Protein AF-H1W0K2-F1 (afdb_monomer)

Secondary structure (DSSP, 8-state):
-EEE-TTT--EEE--TTS--S--------SSTT----HHHHHSTTGGGSGGGTT-

Sequence (55 aa):
MRLLSVKSLEVKEFSANVIPPYAILSHRWLGDDEEVILQDIELPVAKTKLGYENS

pLDDT: mean 71.6, std 8.74, range [52.03, 84.56]

Radius of gyration: 12.19 Å; Cα contacts (8 Å, |Δi|>4): 53; chains: 1; bounding box: 24×16×34 Å

Organism: Colletotrichum higginsianum (strain IMI 349063) (NCBI:txid759273)

Structure (mmCIF, N/CA/C/O backbone):
data_AF-H1W0K2-F1
#
_entry.id   AF-H1W0K2-F1
#
loop_
_atom_site.group_PDB
_atom_site.id
_atom_site.type_symbol
_atom_site.label_atom_id
_atom_site.label_alt_id
_atom_site.label_comp_id
_atom_site.label_asym_id
_atom_site.label_entity_id
_atom_site.label_seq_id
_atom_site.pdbx_PDB_ins_code
_atom_site.Cartn_x
_atom_site.Cartn_y
_atom_site.Cartn_z
_atom_site.occupancy
_atom_site.B_iso_or_equiv
_atom_site.auth_seq_id
_atom_site.auth_comp_id
_atom_site.auth_asym_id
_atom_site.auth_atom_id
_atom_site.pdbx_PDB_model_num
ATOM 1 N N . MET A 1 1 ? 0.129 -7.713 -13.931 1.00 83.19 1 MET A N 1
ATOM 2 C CA . MET A 1 1 ? 0.183 -8.032 -12.484 1.00 83.19 1 MET A CA 1
ATOM 3 C C . MET A 1 1 ? -0.251 -6.801 -11.702 1.00 83.19 1 MET A C 1
ATOM 5 O O . MET A 1 1 ? 0.033 -5.704 -12.157 1.00 83.19 1 MET A O 1
ATOM 9 N N . ARG A 1 2 ? -0.941 -6.961 -10.568 1.00 81.56 2 ARG A N 1
ATOM 10 C CA . ARG A 1 2 ? -1.312 -5.856 -9.669 1.00 81.56 2 ARG A CA 1
ATOM 11 C C . ARG A 1 2 ? -0.487 -5.959 -8.393 1.00 81.56 2 ARG A C 1
ATOM 13 O O . ARG A 1 2 ? -0.433 -7.044 -7.821 1.00 81.56 2 ARG A O 1
ATOM 20 N N . LEU A 1 3 ? 0.161 -4.873 -7.980 1.00 83.12 3 LEU A N 1
ATOM 21 C CA . LEU A 1 3 ? 0.916 -4.804 -6.726 1.00 83.12 3 LEU A CA 1
ATOM 22 C C . LEU A 1 3 ? 0.425 -3.626 -5.887 1.00 83.12 3 LEU A C 1
ATOM 24 O O . LEU A 1 3 ? 0.094 -2.571 -6.425 1.00 83.12 3 LEU A O 1
ATOM 28 N N . LEU A 1 4 ? 0.419 -3.805 -4.570 1.00 80.38 4 LEU A N 1
ATOM 29 C CA . LEU A 1 4 ? 0.109 -2.746 -3.620 1.00 80.38 4 LEU A CA 1
ATOM 30 C C . LEU A 1 4 ? 1.369 -1.932 -3.309 1.00 80.38 4 LEU A C 1
ATOM 32 O O . LEU A 1 4 ? 2.401 -2.484 -2.924 1.00 80.38 4 LEU A O 1
ATOM 36 N N . SER A 1 5 ? 1.289 -0.614 -3.469 1.00 78.25 5 SER A N 1
ATOM 37 C CA . SER A 1 5 ? 2.351 0.308 -3.066 1.00 78.25 5 SER A CA 1
ATOM 38 C C . SER A 1 5 ? 2.330 0.515 -1.552 1.00 78.25 5 SER A C 1
ATOM 40 O O . SER A 1 5 ? 1.396 1.116 -1.041 1.00 78.25 5 SER A O 1
ATOM 42 N N . VAL A 1 6 ? 3.381 0.113 -0.834 1.00 73.31 6 VAL A N 1
ATOM 43 C CA . VAL A 1 6 ? 3.451 0.281 0.635 1.00 73.31 6 VAL A CA 1
ATOM 44 C C . VAL A 1 6 ? 3.497 1.744 1.091 1.00 73.31 6 VAL A C 1
ATOM 46 O O . VAL A 1 6 ? 3.076 2.061 2.192 1.00 73.31 6 VAL A O 1
ATOM 49 N N . LYS A 1 7 ? 3.988 2.656 0.237 1.00 74.31 7 LYS A N 1
ATOM 50 C CA . LYS A 1 7 ? 4.103 4.089 0.564 1.00 74.31 7 LYS A CA 1
ATOM 51 C C . LYS A 1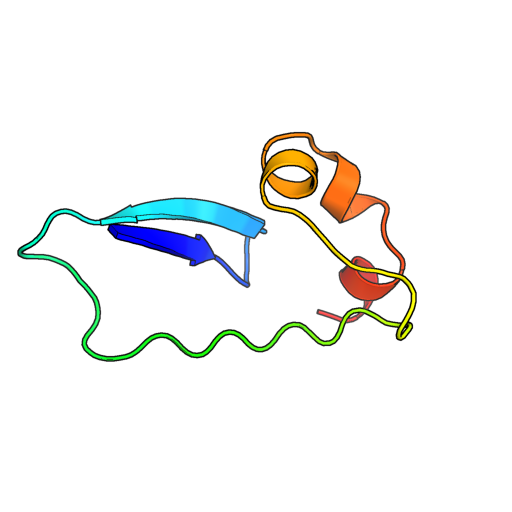 7 ? 2.807 4.867 0.359 1.00 74.31 7 LYS A C 1
ATOM 53 O O . LYS A 1 7 ? 2.609 5.885 1.007 1.00 74.31 7 LYS A O 1
ATOM 58 N N . SER A 1 8 ? 1.989 4.456 -0.610 1.00 76.81 8 SER A N 1
ATOM 59 C CA . SER A 1 8 ? 0.767 5.183 -0.985 1.00 76.81 8 SER A CA 1
ATOM 60 C C . SER A 1 8 ? -0.516 4.403 -0.715 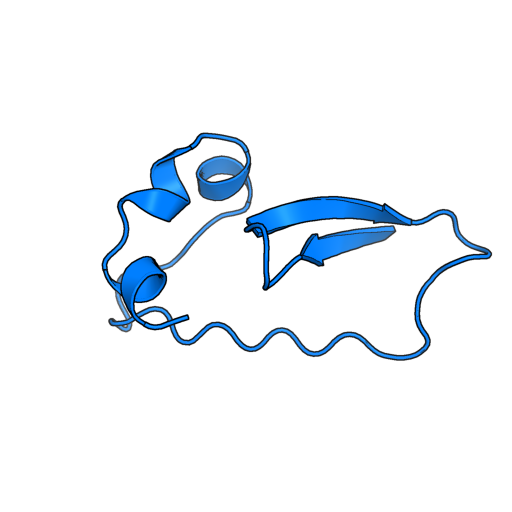1.00 76.81 8 SER A C 1
ATOM 62 O O . SER A 1 8 ? -1.588 4.993 -0.781 1.00 76.81 8 SER A O 1
ATOM 64 N N . LEU A 1 9 ? -0.415 3.102 -0.419 1.00 76.25 9 LEU A N 1
ATOM 65 C CA . LEU A 1 9 ? -1.526 2.149 -0.398 1.00 76.25 9 LEU A CA 1
ATOM 66 C C . LEU A 1 9 ? -2.414 2.250 -1.636 1.00 76.25 9 LEU A C 1
ATOM 68 O O . LEU A 1 9 ? -3.630 2.180 -1.567 1.00 76.25 9 LEU A O 1
ATOM 72 N N . GLU A 1 10 ? -1.786 2.409 -2.793 1.00 80.62 10 GLU A N 1
ATOM 73 C CA . GLU A 1 10 ? -2.478 2.394 -4.074 1.00 80.62 10 GLU A CA 1
ATOM 74 C C . GLU A 1 10 ? -2.118 1.128 -4.836 1.00 80.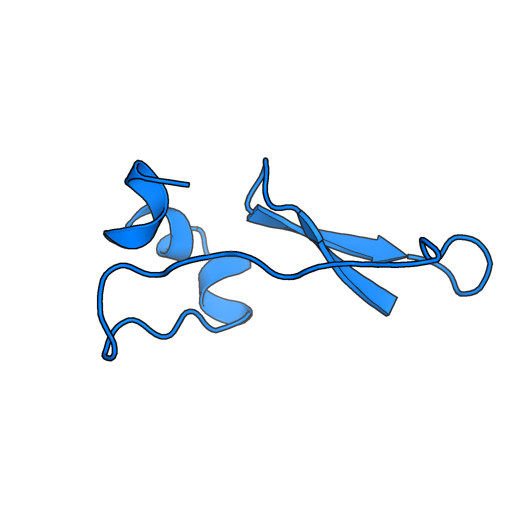62 10 GLU A C 1
ATOM 76 O O . GLU A 1 10 ? -0.964 0.676 -4.840 1.00 80.62 10 GLU A O 1
ATOM 81 N N . VAL A 1 11 ? -3.117 0.577 -5.516 1.00 83.00 11 VAL A N 1
ATOM 82 C CA . VAL A 1 11 ? -2.935 -0.547 -6.426 1.00 83.00 11 VAL A CA 1
ATOM 83 C C . VAL A 1 11 ? -2.284 -0.027 -7.701 1.00 83.00 11 VAL A C 1
ATOM 85 O O . VAL A 1 11 ? -2.818 0.849 -8.378 1.00 83.00 11 VAL A O 1
ATOM 88 N N . LYS A 1 12 ? -1.121 -0.579 -8.044 1.00 83.19 12 LYS A N 1
ATOM 89 C CA . LYS A 1 12 ? -0.430 -0.296 -9.302 1.00 83.19 12 LYS A CA 1
ATOM 90 C C . LYS A 1 12 ? -0.493 -1.497 -10.226 1.00 83.19 12 LYS A C 1
ATOM 92 O O . LYS A 1 12 ? -0.186 -2.626 -9.833 1.00 83.19 12 LYS A O 1
ATOM 97 N N . GLU A 1 13 ? -0.850 -1.233 -11.475 1.00 84.56 13 GLU A N 1
ATOM 98 C CA . GLU A 1 13 ? -0.805 -2.222 -12.542 1.00 84.56 13 GLU A CA 1
ATOM 99 C C . GLU A 1 13 ? 0.566 -2.233 -13.215 1.00 84.56 13 GLU A C 1
ATOM 101 O O . GLU A 1 13 ? 1.115 -1.202 -13.594 1.00 84.56 13 GLU A O 1
ATOM 106 N N . PHE A 1 14 ? 1.112 -3.434 -13.368 1.00 82.50 14 PHE A N 1
ATOM 107 C CA . PHE A 1 14 ? 2.370 -3.702 -14.045 1.00 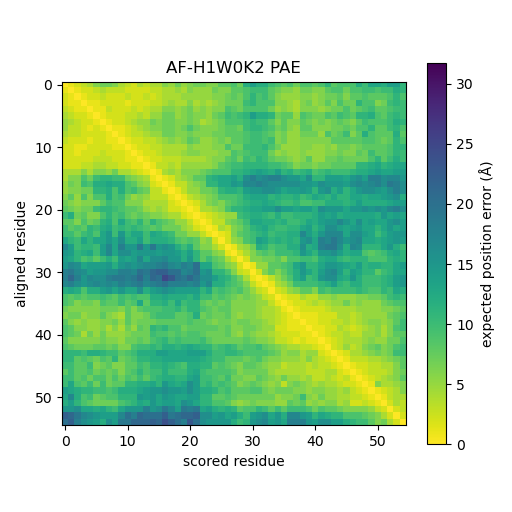82.50 14 PHE A CA 1
ATOM 108 C C . PHE A 1 14 ? 2.110 -4.578 -15.266 1.00 82.50 14 PHE A C 1
ATOM 110 O O . PHE A 1 14 ? 1.576 -5.692 -15.154 1.00 82.50 14 PHE A O 1
ATOM 117 N N . SER A 1 15 ? 2.521 -4.086 -16.431 1.00 82.19 15 SER A N 1
ATOM 118 C CA . SER A 1 15 ? 2.564 -4.853 -17.677 1.00 82.19 15 SER A CA 1
ATOM 119 C C . SER A 1 15 ? 3.548 -6.018 -17.557 1.00 82.19 15 SER A C 1
ATOM 121 O O . SER A 1 15 ? 4.524 -5.928 -16.815 1.00 82.19 15 SER A O 1
ATOM 123 N N . ALA A 1 16 ? 3.328 -7.099 -18.313 1.00 75.75 16 ALA A N 1
ATOM 124 C CA . ALA A 1 16 ? 4.121 -8.334 -18.221 1.00 75.75 16 ALA A CA 1
ATOM 125 C C . ALA A 1 16 ? 5.645 -8.121 -18.342 1.00 75.75 16 ALA A C 1
ATOM 127 O O . ALA A 1 16 ? 6.417 -8.844 -17.724 1.00 75.75 16 ALA A O 1
ATOM 128 N N . ASN A 1 17 ? 6.068 -7.084 -19.070 1.00 77.88 17 ASN A N 1
ATOM 129 C CA . ASN A 1 17 ? 7.477 -6.768 -19.317 1.00 77.88 17 ASN A CA 1
ATOM 130 C C . ASN A 1 17 ? 8.107 -5.817 -18.278 1.00 77.88 17 ASN A C 1
ATOM 132 O O . ASN A 1 17 ? 9.268 -5.452 -18.428 1.00 77.88 17 ASN A O 1
ATOM 136 N N . VAL A 1 18 ? 7.356 -5.370 -17.263 1.00 80.94 18 VAL A N 1
ATOM 137 C CA . VAL A 1 18 ? 7.798 -4.347 -16.287 1.00 80.94 18 VAL A CA 1
ATOM 138 C C . VAL A 1 18 ? 7.581 -4.820 -14.842 1.00 80.94 18 VAL A C 1
ATOM 140 O O . VAL A 1 18 ? 7.528 -4.025 -13.908 1.00 80.94 18 VAL A O 1
ATOM 143 N N . ILE A 1 19 ? 7.420 -6.128 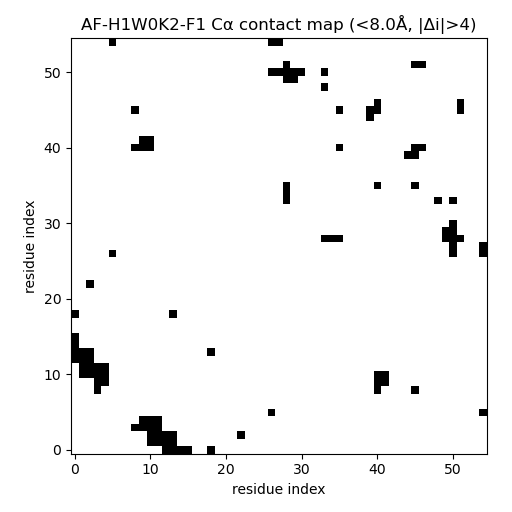-14.638 1.00 78.88 19 ILE A N 1
ATOM 144 C CA . ILE A 1 19 ? 7.201 -6.696 -13.306 1.00 78.88 19 ILE A CA 1
ATOM 145 C C . ILE A 1 19 ? 8.529 -6.656 -12.533 1.00 78.88 19 ILE A C 1
ATOM 147 O O . ILE A 1 19 ? 9.533 -7.163 -13.040 1.00 78.88 19 ILE A O 1
ATOM 151 N N . PRO A 1 20 ? 8.571 -6.071 -11.322 1.00 75.81 20 PRO A N 1
ATOM 152 C CA . PRO A 1 20 ? 9.776 -6.097 -10.509 1.00 75.81 20 PRO A CA 1
ATOM 153 C C . PRO A 1 20 ? 10.153 -7.549 -10.164 1.00 75.81 20 PRO A C 1
ATOM 155 O O . PRO A 1 20 ? 9.267 -8.359 -9.886 1.00 75.81 20 PRO A O 1
ATOM 158 N N . PRO A 1 21 ? 11.453 -7.894 -10.148 1.00 74.94 21 PRO A N 1
ATOM 159 C CA . PRO A 1 21 ? 11.910 -9.273 -9.947 1.00 74.94 21 PRO A CA 1
ATOM 160 C C . PRO A 1 21 ? 11.544 -9.845 -8.569 1.00 74.94 21 PRO A C 1
ATOM 162 O O . PRO A 1 21 ? 11.557 -11.058 -8.385 1.00 74.94 21 PRO A O 1
ATOM 165 N N . TYR A 1 22 ? 11.205 -8.986 -7.605 1.00 63.62 22 TYR A N 1
ATOM 166 C CA . TYR A 1 22 ? 10.670 -9.370 -6.306 1.00 63.62 22 TYR A CA 1
ATOM 167 C C . TYR A 1 22 ? 9.720 -8.290 -5.777 1.00 63.62 22 TYR A C 1
ATOM 169 O O . TYR A 1 22 ? 9.947 -7.092 -5.953 1.00 63.62 22 TYR A O 1
ATOM 177 N N . ALA A 1 23 ? 8.665 -8.724 -5.093 1.00 66.62 23 ALA A N 1
ATOM 178 C CA . ALA A 1 23 ? 7.784 -7.872 -4.308 1.00 66.62 23 ALA A CA 1
ATOM 179 C C . ALA A 1 23 ? 7.560 -8.557 -2.958 1.00 66.62 23 ALA A C 1
ATOM 181 O O . ALA A 1 23 ? 7.076 -9.686 -2.907 1.00 66.62 23 ALA A O 1
ATOM 182 N N . ILE A 1 24 ? 7.953 -7.893 -1.873 1.00 61.22 24 ILE A N 1
ATOM 183 C CA . ILE A 1 24 ? 7.707 -8.369 -0.512 1.00 61.22 24 ILE A CA 1
ATOM 184 C C . ILE A 1 24 ? 6.515 -7.582 0.020 1.00 61.22 24 ILE A C 1
ATOM 186 O O . ILE A 1 24 ? 6.570 -6.357 0.119 1.00 61.22 24 ILE A O 1
ATOM 190 N N . LEU A 1 25 ? 5.439 -8.291 0.351 1.00 59.88 25 LEU A N 1
ATOM 191 C CA . LEU A 1 25 ? 4.307 -7.731 1.079 1.00 59.88 25 LEU A CA 1
ATOM 192 C C . LEU A 1 25 ? 4.653 -7.778 2.569 1.00 59.88 25 LEU A C 1
ATOM 194 O O . LEU A 1 25 ? 4.745 -8.852 3.153 1.00 59.88 25 LEU A O 1
ATOM 198 N N . SER A 1 26 ? 4.887 -6.616 3.170 1.00 53.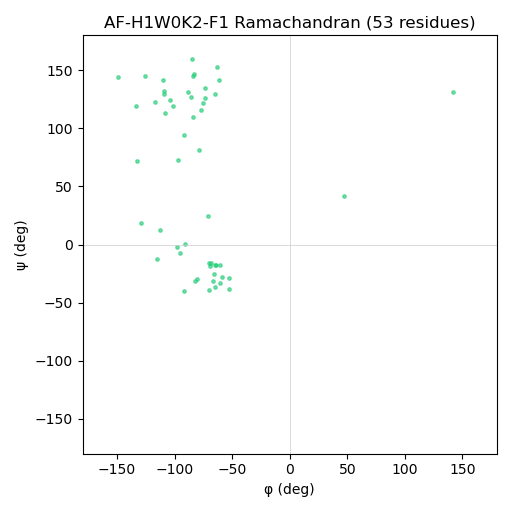91 26 SER A N 1
ATOM 199 C CA . SER A 1 26 ? 5.162 -6.488 4.602 1.00 53.91 26 SER A CA 1
ATOM 200 C C . SER A 1 26 ? 4.313 -5.362 5.176 1.00 53.91 26 SER A C 1
ATOM 202 O O . SER A 1 26 ? 4.834 -4.301 5.503 1.00 53.91 26 SER A O 1
ATOM 204 N N . HIS A 1 27 ? 3.007 -5.587 5.294 1.00 59.34 27 HIS A N 1
ATOM 205 C CA . HIS A 1 27 ? 2.185 -4.800 6.209 1.00 59.34 27 HIS A CA 1
ATOM 206 C C . HIS A 1 27 ? 1.882 -5.662 7.428 1.00 59.34 27 HIS A C 1
ATOM 208 O O . HIS A 1 27 ? 1.387 -6.781 7.300 1.00 59.34 27 HIS A O 1
ATOM 214 N N . ARG A 1 28 ? 2.230 -5.150 8.610 1.00 58.72 28 ARG A N 1
ATOM 215 C CA . ARG A 1 28 ? 1.740 -5.680 9.879 1.00 58.72 28 ARG A CA 1
ATOM 216 C C . ARG A 1 28 ? 0.479 -4.894 10.207 1.00 58.72 28 ARG A C 1
ATOM 218 O O . ARG A 1 28 ? 0.574 -3.799 10.750 1.00 58.72 28 ARG A O 1
ATOM 225 N N . TRP A 1 29 ? -0.681 -5.417 9.829 1.00 66.81 29 TRP A N 1
ATOM 226 C CA . TRP A 1 29 ? -1.936 -4.887 10.350 1.00 66.81 29 TRP A CA 1
ATOM 227 C C . TRP A 1 29 ? -1.960 -5.170 11.856 1.00 66.81 29 TRP A C 1
ATOM 229 O O . TRP A 1 29 ? -1.584 -6.259 12.297 1.00 66.81 29 TRP A O 1
ATOM 239 N N . LEU A 1 30 ? -2.245 -4.146 12.659 1.00 56.19 30 LEU A N 1
ATOM 240 C CA . LEU A 1 30 ? -2.179 -4.226 14.117 1.00 56.19 30 LEU A CA 1
ATOM 241 C C . LEU A 1 30 ? -3.436 -4.934 14.637 1.00 56.19 30 LEU A C 1
ATOM 243 O O . LEU A 1 30 ? -4.384 -4.294 15.071 1.00 56.19 30 LEU A O 1
ATOM 247 N N . GLY A 1 31 ? -3.419 -6.265 14.575 1.00 59.34 31 GLY A N 1
ATOM 248 C CA . GLY A 1 31 ? -4.460 -7.153 15.091 1.00 59.34 31 GLY A CA 1
ATOM 249 C C . GLY A 1 31 ? -4.681 -8.344 14.163 1.00 59.34 31 GLY A C 1
ATOM 250 O O . GLY A 1 31 ? -4.861 -8.154 12.964 1.00 59.34 31 GLY A O 1
ATOM 251 N N . ASP A 1 32 ? -4.707 -9.561 14.716 1.00 59.06 32 ASP A N 1
ATOM 252 C CA . ASP A 1 32 ? -5.025 -10.791 13.963 1.00 59.06 32 ASP A CA 1
ATOM 253 C C . ASP A 1 32 ? -6.443 -10.747 13.348 1.00 59.06 32 ASP A C 1
ATOM 255 O O . ASP A 1 32 ? -6.730 -11.473 12.399 1.00 59.06 32 ASP A O 1
ATOM 259 N N . ASP A 1 33 ? -7.297 -9.843 13.846 1.00 60.78 33 ASP A N 1
ATOM 260 C CA . ASP A 1 33 ? -8.676 -9.624 13.4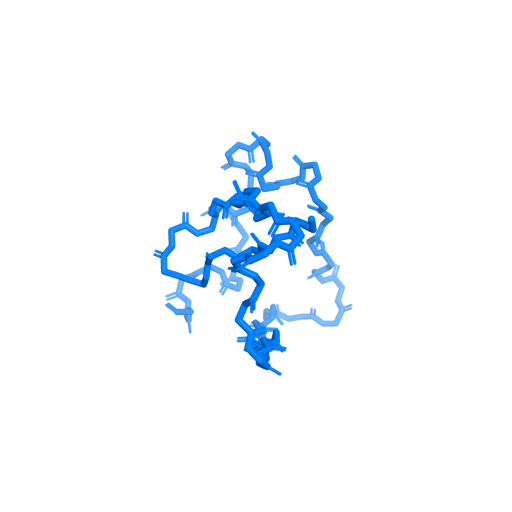00 1.00 60.78 33 ASP A CA 1
ATOM 261 C C . ASP A 1 33 ? -8.819 -8.481 12.366 1.00 60.78 33 ASP A C 1
ATOM 263 O O . ASP A 1 33 ? -9.903 -8.279 11.813 1.00 60.78 33 ASP A O 1
ATOM 267 N N . GLU A 1 34 ? -7.755 -7.714 12.080 1.00 65.12 34 GLU A N 1
ATOM 268 C CA . GLU A 1 34 ? -7.769 -6.644 11.069 1.00 65.12 34 GLU A CA 1
ATOM 269 C C . GLU A 1 34 ? -7.199 -7.139 9.731 1.00 65.12 34 GLU A C 1
ATOM 271 O O . GLU A 1 34 ? -6.107 -6.762 9.302 1.00 65.12 34 GLU A O 1
ATOM 276 N N . GLU A 1 35 ? -7.964 -7.966 9.017 1.00 69.38 35 GLU A N 1
ATOM 277 C CA . GLU A 1 35 ? -7.672 -8.256 7.611 1.00 69.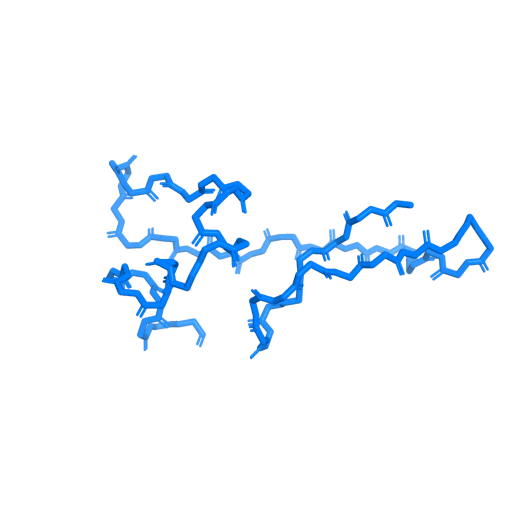38 35 GLU A CA 1
ATOM 278 C C . GLU A 1 35 ? -8.035 -7.039 6.741 1.00 69.38 35 GLU A C 1
ATOM 280 O O . GLU A 1 35 ? -9.093 -6.424 6.897 1.00 69.38 35 GLU A O 1
ATOM 285 N N . VAL A 1 36 ? -7.152 -6.654 5.817 1.00 72.31 36 VAL A N 1
ATOM 286 C CA . VAL A 1 36 ? -7.425 -5.620 4.807 1.00 72.31 36 VAL A CA 1
ATOM 287 C C . VAL A 1 36 ? -7.573 -6.288 3.459 1.00 72.31 36 VAL A C 1
ATOM 289 O O . VAL A 1 36 ? -6.609 -6.820 2.906 1.00 72.31 36 VAL A O 1
ATOM 292 N N . ILE A 1 37 ? -8.785 -6.231 2.918 1.00 76.69 37 ILE A N 1
ATOM 293 C CA . ILE A 1 37 ? -9.069 -6.733 1.577 1.00 76.69 37 ILE A CA 1
ATOM 294 C C . ILE A 1 37 ? -8.754 -5.666 0.527 1.00 76.69 37 ILE A C 1
ATOM 296 O O . ILE A 1 37 ? -8.739 -4.471 0.808 1.00 76.69 37 ILE A O 1
ATOM 300 N N . LEU A 1 38 ? -8.552 -6.088 -0.723 1.00 72.56 38 LEU A N 1
ATOM 301 C CA . LEU A 1 38 ? -8.270 -5.179 -1.843 1.00 72.56 38 LEU A CA 1
ATOM 302 C C . LEU A 1 38 ? -9.310 -4.049 -1.963 1.00 72.56 38 LEU A C 1
ATOM 304 O O . LEU A 1 38 ? -8.957 -2.904 -2.222 1.00 72.56 38 LEU A O 1
ATOM 308 N N . GLN A 1 39 ? -10.580 -4.363 -1.715 1.00 76.88 39 GLN A N 1
ATOM 309 C CA . GLN A 1 39 ? -11.675 -3.401 -1.795 1.00 76.88 39 GLN A CA 1
ATOM 310 C C . GLN A 1 39 ? -11.588 -2.308 -0.717 1.00 76.88 39 GLN A C 1
ATOM 312 O O . GLN A 1 39 ? -11.960 -1.170 -0.983 1.00 76.88 39 GLN A O 1
ATOM 317 N N . ASP A 1 40 ? -11.038 -2.617 0.462 1.00 74.31 40 ASP A N 1
ATOM 318 C CA . ASP A 1 40 ? -10.795 -1.637 1.530 1.00 74.31 40 ASP A CA 1
ATOM 319 C C . ASP A 1 40 ? -9.684 -0.652 1.169 1.00 74.31 40 ASP A C 1
ATOM 321 O O . ASP A 1 40 ? -9.562 0.369 1.830 1.00 74.31 40 ASP A O 1
ATOM 325 N N . ILE A 1 41 ? -8.844 -0.981 0.185 1.00 76.19 41 ILE A N 1
ATOM 326 C CA . ILE A 1 41 ? -7.761 -0.131 -0.321 1.00 76.19 41 ILE A CA 1
ATOM 327 C C . ILE A 1 41 ? -8.258 0.713 -1.498 1.00 76.19 41 ILE A C 1
ATOM 329 O O . ILE A 1 41 ? -7.908 1.886 -1.623 1.00 76.19 41 ILE A O 1
ATOM 333 N N . GLU A 1 42 ? -9.074 0.113 -2.369 1.00 76.19 42 GLU A N 1
ATOM 334 C CA . GLU A 1 42 ? -9.746 0.818 -3.467 1.00 76.19 42 GLU A CA 1
ATOM 335 C C . GLU A 1 42 ? -10.753 1.848 -2.940 1.00 76.19 42 GLU A C 1
ATOM 337 O O . GLU A 1 42 ? -10.891 2.942 -3.490 1.00 76.19 42 GLU A O 1
ATOM 342 N N . LEU A 1 43 ? -11.427 1.522 -1.838 1.00 73.88 43 LEU A N 1
ATOM 343 C CA . LEU A 1 43 ? -12.145 2.482 -1.015 1.00 73.88 43 LEU A CA 1
ATOM 344 C C . LEU A 1 43 ? -11.133 3.125 -0.054 1.00 73.88 43 LEU A C 1
ATOM 346 O O . LEU A 1 43 ? -10.230 2.454 0.412 1.00 73.88 43 LEU A O 1
ATOM 350 N N . PRO A 1 44 ? -11.234 4.407 0.317 1.00 71.56 44 PRO A N 1
ATOM 351 C CA . PRO A 1 44 ? -10.265 5.047 1.218 1.00 71.56 44 PRO A CA 1
ATOM 352 C C . PRO A 1 44 ? -10.347 4.562 2.690 1.00 71.56 44 PRO A C 1
ATOM 354 O O . PRO A 1 44 ? -9.951 5.289 3.598 1.00 71.56 44 PRO A O 1
ATOM 357 N N . VAL A 1 45 ? -10.852 3.349 2.934 1.00 75.31 45 VAL A N 1
ATOM 358 C CA . VAL A 1 45 ? -11.146 2.748 4.247 1.00 75.31 45 VAL A CA 1
ATOM 359 C C . VAL A 1 45 ? -9.886 2.173 4.899 1.00 75.31 45 VAL A C 1
ATOM 361 O O . VAL A 1 45 ? -9.741 2.216 6.114 1.00 75.31 45 VAL A O 1
ATOM 364 N N . ALA A 1 46 ? -8.906 1.712 4.120 1.00 71.50 46 ALA A N 1
ATOM 365 C CA . ALA A 1 46 ? -7.635 1.211 4.646 1.00 71.50 46 ALA A CA 1
ATOM 366 C C . ALA A 1 46 ? -6.884 2.273 5.467 1.00 71.50 46 ALA A C 1
ATOM 368 O O . ALA A 1 46 ? -6.176 1.932 6.409 1.00 71.50 46 ALA A O 1
ATOM 369 N N . LYS A 1 47 ? -7.092 3.562 5.158 1.00 74.19 47 LYS A N 1
ATOM 370 C CA . LYS A 1 47 ? -6.502 4.699 5.885 1.00 74.19 47 LYS A CA 1
ATOM 371 C C . LYS A 1 47 ? -7.085 4.898 7.284 1.00 74.19 47 LYS A C 1
ATOM 373 O O . LYS A 1 47 ? -6.505 5.635 8.071 1.00 74.19 47 LYS A O 1
ATOM 378 N N . THR A 1 48 ? -8.234 4.291 7.579 1.00 75.44 48 THR A N 1
ATOM 379 C CA . THR A 1 48 ? -8.892 4.389 8.887 1.00 75.44 48 THR A CA 1
ATOM 380 C C . THR A 1 48 ? -8.588 3.195 9.789 1.00 75.44 48 THR A C 1
ATOM 382 O O . THR A 1 48 ? -9.086 3.165 10.911 1.00 75.44 48 THR A O 1
ATOM 385 N N . LYS A 1 49 ? -7.824 2.198 9.317 1.00 72.44 49 LYS A N 1
ATOM 386 C CA . LYS A 1 49 ? -7.459 1.024 10.122 1.00 72.44 49 LYS A CA 1
ATOM 387 C C . LYS A 1 49 ? -6.256 1.323 11.012 1.00 72.44 49 LYS A C 1
ATOM 389 O O . LYS A 1 49 ? -5.349 2.051 10.608 1.00 72.44 49 LYS A O 1
ATOM 394 N N . LEU A 1 50 ? -6.224 0.721 12.198 1.00 67.56 50 LEU A N 1
ATOM 395 C CA . LEU A 1 50 ? -5.195 0.966 13.219 1.00 67.56 50 LEU A CA 1
ATOM 396 C C . LEU A 1 50 ? -3.782 0.622 12.720 1.00 67.56 50 LEU A C 1
ATOM 398 O O . LEU A 1 50 ? -2.810 1.301 13.057 1.00 67.56 50 LEU A O 1
ATOM 402 N N . GLY A 1 51 ? -3.662 -0.393 11.857 1.00 66.00 51 GLY A N 1
ATOM 403 C CA . GLY A 1 51 ? -2.396 -0.756 11.208 1.00 66.00 51 GLY A CA 1
ATOM 404 C C . GLY A 1 51 ? -1.817 0.298 10.247 1.00 66.00 51 GLY A C 1
ATOM 405 O O . GLY A 1 51 ? -0.625 0.240 9.939 1.00 66.00 51 GLY A O 1
ATOM 406 N N . TYR A 1 52 ? -2.618 1.267 9.787 1.00 68.50 52 TYR A N 1
ATOM 407 C CA . TYR A 1 52 ? -2.164 2.307 8.855 1.00 68.50 52 TYR A CA 1
ATOM 408 C C . TYR A 1 52 ? -1.208 3.309 9.508 1.00 68.50 52 TYR A C 1
ATOM 410 O O . TYR A 1 52 ? -0.217 3.697 8.897 1.00 68.50 52 TYR A O 1
ATOM 418 N N . GLU A 1 53 ? -1.465 3.698 10.759 1.00 63.69 53 GLU A N 1
ATOM 419 C CA . GLU A 1 53 ? -0.687 4.736 11.455 1.00 63.69 53 GLU A CA 1
ATOM 420 C C . GLU A 1 53 ? 0.756 4.317 11.785 1.00 63.69 53 GLU A C 1
ATOM 422 O O . GLU A 1 53 ? 1.591 5.173 12.066 1.00 63.69 53 GLU A O 1
ATOM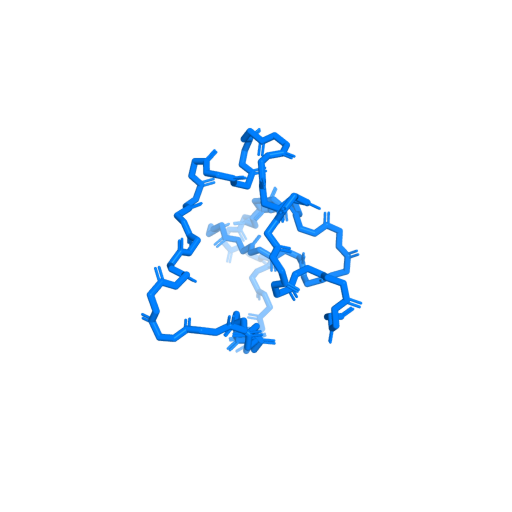 427 N N . ASN A 1 54 ? 1.067 3.017 11.731 1.00 53.19 54 ASN A N 1
ATOM 428 C CA . ASN A 1 54 ? 2.382 2.463 12.077 1.00 53.19 54 ASN A CA 1
ATOM 429 C C . ASN A 1 54 ? 3.144 1.862 10.872 1.00 53.19 54 ASN A C 1
ATOM 431 O O . ASN A 1 54 ? 4.123 1.141 11.083 1.00 53.19 54 ASN A O 1
ATOM 435 N N . SER A 1 55 ? 2.689 2.117 9.635 1.00 52.03 55 SER A N 1
ATOM 436 C CA . SER A 1 55 ? 3.277 1.599 8.381 1.00 52.03 55 SER A CA 1
ATOM 437 C C . SER A 1 55 ? 4.225 2.582 7.687 1.00 52.03 55 SER A C 1
ATOM 439 O O . SER A 1 55 ? 3.963 3.803 7.730 1.00 52.03 55 SER A O 1
#

Solvent-accessible surface area (backbone atoms only — not comparable to full-atom values): 3745 Å² total; per-residue (Å²): 88,77,46,76,36,87,90,75,56,42,82,42,80,31,57,91,91,64,60,70,98,73,83,84,90,83,79,71,49,73,44,99,84,52,80,82,53,73,66,36,45,78,39,82,52,47,74,74,39,79,27,46,84,79,107

Foldseek 3Di:
DWDQDPVQRDIDDDDPVGDPPDDDDDQDQPDPPDDDDNVCSVPVNVCVGPSNVVD

Mean predicted aligned error: 8.5 Å